Protein AF-A0A940M2Y3-F1 (afdb_monomer_lite)

Sequence (87 aa):
MQDKTDIDAELGRLESLLPGLVAELPTEDVLKAFAAEAESLNAHAPAEHEAYIARRINCMLAAAGLVPGETEGEPCPTGIPPRAADR

Structure (mmCIF, N/CA/C/O backbone):
data_AF-A0A940M2Y3-F1
#
_entry.id   AF-A0A940M2Y3-F1
#
loop_
_atom_site.group_PDB
_atom_site.id
_atom_site.type_symbol
_atom_site.label_atom_id
_atom_site.label_alt_id
_atom_site.label_comp_id
_atom_site.label_asym_id
_atom_site.label_entity_id
_atom_site.label_seq_id
_atom_site.pdbx_PDB_ins_code
_atom_site.Cartn_x
_atom_site.Cartn_y
_atom_site.Cartn_z
_atom_site.occupancy
_atom_site.B_iso_or_equiv
_atom_site.auth_seq_id
_atom_site.auth_comp_id
_atom_site.a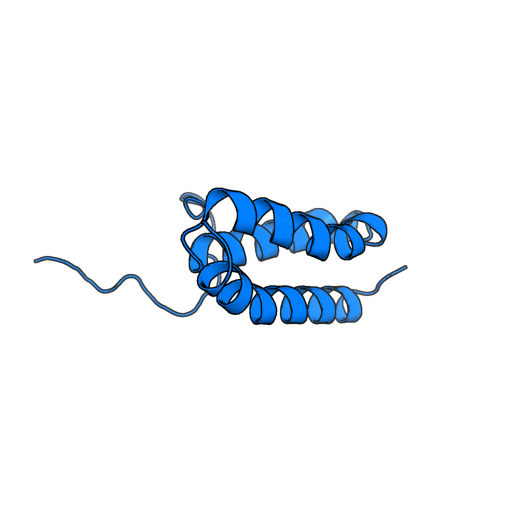uth_asym_id
_atom_site.auth_atom_id
_atom_site.pdbx_PDB_model_num
ATOM 1 N N . MET A 1 1 ? 16.758 -6.197 -10.562 1.00 57.97 1 MET A N 1
ATOM 2 C CA . MET A 1 1 ? 15.851 -5.201 -11.157 1.00 57.97 1 MET A CA 1
ATOM 3 C C . MET A 1 1 ? 14.513 -5.896 -11.230 1.00 57.97 1 MET A C 1
ATOM 5 O O . MET A 1 1 ? 14.488 -6.987 -11.783 1.00 57.97 1 MET A O 1
ATOM 9 N N . GLN A 1 2 ? 13.500 -5.388 -10.533 1.00 67.06 2 GLN A N 1
ATOM 10 C CA . GLN A 1 2 ? 12.157 -5.954 -10.635 1.00 67.06 2 GLN A CA 1
ATOM 11 C C . GLN A 1 2 ? 11.567 -5.536 -11.975 1.00 67.06 2 GLN A C 1
ATOM 13 O O . GLN A 1 2 ? 11.635 -4.356 -12.327 1.00 67.06 2 GLN A O 1
ATOM 18 N N . ASP A 1 3 ? 11.019 -6.494 -12.711 1.00 80.12 3 ASP A N 1
ATOM 19 C CA . ASP A 1 3 ? 10.289 -6.196 -13.934 1.00 80.12 3 ASP A CA 1
ATOM 20 C C . ASP A 1 3 ? 8.844 -5.813 -13.583 1.00 80.12 3 ASP A C 1
ATOM 22 O O . ASP A 1 3 ? 8.348 -6.083 -12.485 1.00 80.12 3 ASP A O 1
ATOM 26 N N . LYS A 1 4 ? 8.129 -5.202 -14.531 1.00 81.00 4 LYS A N 1
ATOM 27 C CA . LYS A 1 4 ? 6.734 -4.776 -14.337 1.00 81.00 4 LYS A CA 1
ATOM 28 C C . LYS A 1 4 ? 5.827 -5.879 -13.763 1.00 81.00 4 LYS A C 1
ATOM 30 O O . LYS A 1 4 ? 4.971 -5.591 -12.937 1.00 81.00 4 LYS A O 1
ATOM 35 N N . THR A 1 5 ? 6.037 -7.133 -14.161 1.00 85.00 5 THR A N 1
ATOM 36 C CA . THR A 1 5 ? 5.273 -8.287 -13.660 1.00 85.00 5 THR A CA 1
ATOM 37 C C . THR A 1 5 ? 5.487 -8.537 -12.166 1.00 85.00 5 THR A C 1
ATOM 39 O O . THR A 1 5 ? 4.527 -8.850 -11.467 1.00 85.00 5 THR A O 1
ATOM 42 N N . ASP A 1 6 ? 6.718 -8.392 -11.666 1.00 86.31 6 ASP A N 1
ATOM 43 C CA . ASP A 1 6 ? 7.014 -8.544 -10.236 1.00 86.31 6 ASP A CA 1
ATOM 44 C C . ASP A 1 6 ? 6.371 -7.410 -9.433 1.00 86.31 6 ASP A C 1
ATOM 46 O O . ASP A 1 6 ? 5.782 -7.640 -8.380 1.00 86.31 6 ASP A O 1
ATOM 50 N N . ILE A 1 7 ? 6.418 -6.191 -9.976 1.00 87.31 7 ILE A N 1
ATOM 51 C CA . ILE A 1 7 ? 5.773 -5.011 -9.390 1.00 87.31 7 ILE A CA 1
ATOM 52 C C . ILE A 1 7 ? 4.257 -5.207 -9.317 1.00 87.31 7 ILE A C 1
ATOM 54 O O . ILE A 1 7 ? 3.663 -4.976 -8.268 1.00 87.31 7 ILE A O 1
ATOM 58 N N . ASP A 1 8 ? 3.627 -5.668 -10.398 1.00 87.50 8 ASP A N 1
ATOM 59 C CA . ASP A 1 8 ? 2.189 -5.949 -10.427 1.00 87.50 8 ASP A CA 1
ATOM 60 C C . ASP A 1 8 ? 1.802 -7.068 -9.445 1.00 87.50 8 ASP A C 1
ATOM 62 O O . ASP A 1 8 ? 0.756 -6.988 -8.797 1.00 87.50 8 ASP A O 1
ATOM 66 N N . ALA A 1 9 ? 2.650 -8.090 -9.283 1.00 89.12 9 ALA A N 1
ATOM 67 C CA . ALA A 1 9 ? 2.426 -9.161 -8.314 1.00 89.12 9 ALA A CA 1
ATOM 68 C C . ALA A 1 9 ? 2.479 -8.649 -6.864 1.00 89.12 9 ALA A C 1
ATOM 70 O O . ALA A 1 9 ? 1.596 -8.980 -6.068 1.00 89.12 9 ALA A O 1
ATOM 71 N N . GLU A 1 10 ? 3.467 -7.820 -6.527 1.00 89.00 10 GLU A N 1
ATOM 72 C CA . GLU A 1 10 ? 3.577 -7.198 -5.202 1.00 89.00 10 GLU A CA 1
ATOM 73 C C . GLU A 1 10 ? 2.437 -6.204 -4.939 1.00 89.00 10 GLU A C 1
ATOM 75 O O . GLU A 1 10 ? 1.814 -6.240 -3.876 1.00 89.00 10 GLU A O 1
ATOM 80 N N . LEU A 1 11 ? 2.066 -5.386 -5.929 1.00 89.00 11 LEU A N 1
ATOM 81 C CA . LEU A 1 11 ? 0.899 -4.501 -5.837 1.00 89.00 11 LEU A CA 1
ATOM 82 C C . LEU A 1 11 ? -0.397 -5.292 -5.595 1.00 89.00 11 LEU A C 1
ATOM 84 O O . LEU A 1 11 ? -1.216 -4.880 -4.776 1.00 89.00 11 LEU A O 1
ATOM 88 N N . GLY A 1 12 ? -0.571 -6.447 -6.245 1.00 89.81 12 GLY A N 1
ATOM 89 C CA . GLY A 1 12 ? -1.722 -7.326 -6.017 1.00 89.81 12 GLY A CA 1
ATOM 90 C C . GLY A 1 12 ? -1.739 -7.969 -4.623 1.00 89.81 12 GLY A C 1
ATOM 91 O O . GLY A 1 12 ? -2.812 -8.132 -4.028 1.00 89.81 12 GLY A O 1
ATOM 92 N N . ARG A 1 13 ? -0.566 -8.302 -4.060 1.00 90.38 13 ARG A N 1
ATOM 93 C CA . ARG A 1 13 ? -0.458 -8.753 -2.660 1.00 90.38 13 ARG A CA 1
ATOM 94 C C . ARG A 1 13 ? -0.881 -7.650 -1.695 1.00 90.38 1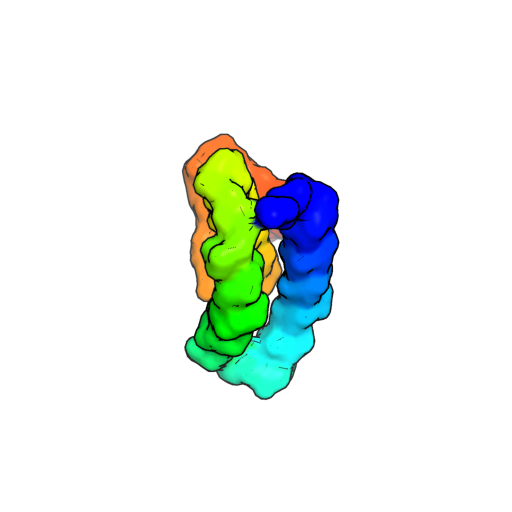3 ARG A C 1
ATOM 96 O O . ARG A 1 13 ? -1.694 -7.916 -0.812 1.00 90.38 13 ARG A O 1
ATOM 103 N N . LEU A 1 14 ? -0.383 -6.429 -1.895 1.00 89.88 14 LEU A N 1
ATOM 104 C CA . LEU A 1 14 ? -0.737 -5.260 -1.086 1.00 89.88 14 LEU A CA 1
ATOM 105 C C . LEU A 1 14 ? -2.241 -4.956 -1.151 1.00 89.88 14 LEU A C 1
ATOM 107 O O . LEU A 1 14 ? -2.867 -4.744 -0.113 1.00 89.88 14 LEU A O 1
ATOM 111 N N . GLU A 1 15 ? -2.839 -5.011 -2.345 1.00 88.88 15 GLU A N 1
ATOM 112 C CA . GLU A 1 15 ? -4.283 -4.807 -2.540 1.00 88.88 15 GLU A CA 1
ATOM 113 C C . GLU A 1 15 ? -5.117 -5.845 -1.777 1.00 88.88 15 GLU A C 1
ATOM 115 O O . GLU A 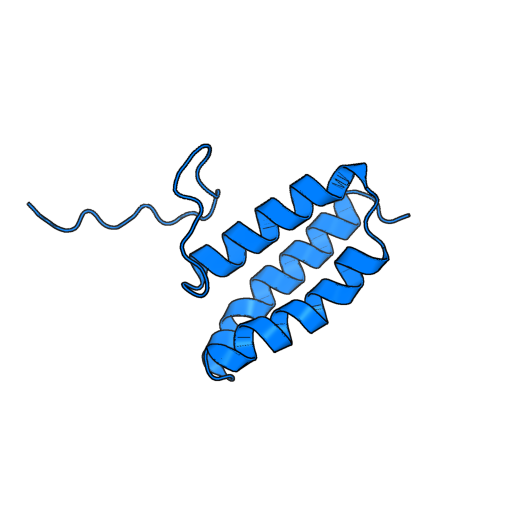1 15 ? -6.130 -5.507 -1.168 1.00 88.88 15 GLU A O 1
ATOM 120 N N . SER A 1 16 ? -4.666 -7.102 -1.753 1.00 90.06 16 SER A N 1
ATOM 121 C CA . SER A 1 16 ? -5.346 -8.188 -1.033 1.00 90.06 16 SER A CA 1
ATOM 122 C C . SER A 1 16 ? -5.180 -8.101 0.489 1.00 90.06 16 SER A C 1
ATOM 124 O O . SER A 1 16 ? -6.030 -8.591 1.232 1.00 90.06 16 SER A O 1
ATOM 126 N N . LEU A 1 17 ? -4.086 -7.498 0.958 1.00 89.81 17 LEU A N 1
ATOM 127 C CA . LEU A 1 17 ? -3.743 -7.377 2.375 1.00 89.81 17 LEU A CA 1
ATOM 128 C C . LEU A 1 17 ? -4.440 -6.178 3.040 1.00 89.81 17 LEU A C 1
ATOM 130 O O . LEU A 1 17 ? -4.800 -6.237 4.217 1.00 89.81 17 LEU A O 1
ATOM 134 N N . LEU A 1 18 ? -4.700 -5.116 2.274 1.00 88.06 18 LEU A N 1
ATOM 135 C CA . LEU A 1 18 ? -5.283 -3.870 2.769 1.00 88.06 18 LEU A CA 1
ATOM 136 C C . LEU A 1 18 ? -6.633 -4.041 3.506 1.00 88.06 18 LEU A C 1
ATOM 138 O O . LEU A 1 18 ? -6.766 -3.476 4.593 1.00 88.06 18 LEU A O 1
ATOM 142 N N . PRO A 1 19 ? -7.615 -4.835 3.027 1.00 87.69 19 PRO A N 1
ATOM 143 C CA . PRO A 1 19 ? -8.864 -5.060 3.760 1.00 87.69 19 PRO A CA 1
ATOM 144 C C . PRO A 1 19 ? -8.655 -5.742 5.118 1.00 87.69 19 PRO A C 1
ATOM 146 O O . PRO A 1 19 ? -9.376 -5.441 6.067 1.00 87.69 19 PRO A O 1
ATOM 149 N N . GLY A 1 20 ? -7.669 -6.642 5.214 1.00 89.94 20 GLY A N 1
ATOM 150 C CA . GLY A 1 20 ? -7.297 -7.300 6.467 1.00 89.94 20 GLY A CA 1
ATOM 151 C C . GLY A 1 20 ? -6.717 -6.305 7.467 1.00 89.94 20 GLY A C 1
ATOM 152 O O . GLY A 1 20 ? -7.186 -6.234 8.599 1.00 89.94 20 GLY A O 1
ATOM 153 N N . LEU A 1 21 ? -5.789 -5.450 7.020 1.00 89.75 21 LEU A N 1
ATOM 154 C CA . LEU A 1 21 ? -5.230 -4.394 7.869 1.00 89.75 21 LEU A CA 1
ATOM 155 C C . LEU A 1 21 ? -6.305 -3.431 8.376 1.00 89.75 21 LEU A C 1
ATOM 157 O O . LEU A 1 21 ? -6.313 -3.106 9.556 1.00 89.75 21 LEU A O 1
ATOM 161 N N . VAL A 1 22 ? -7.227 -3.000 7.509 1.00 88.81 22 VAL A N 1
ATOM 162 C CA . VAL A 1 22 ? -8.337 -2.106 7.888 1.00 88.81 22 VAL A CA 1
ATOM 163 C C . VAL A 1 22 ? -9.264 -2.751 8.924 1.00 88.81 22 VAL A C 1
ATOM 165 O O . VAL A 1 22 ? -9.837 -2.047 9.754 1.00 88.81 22 VAL A O 1
ATOM 168 N N . ALA A 1 23 ? -9.431 -4.074 8.883 1.00 89.75 23 ALA A N 1
ATOM 169 C CA . ALA A 1 23 ? -10.259 -4.801 9.840 1.00 89.75 23 ALA A CA 1
ATOM 170 C C . ALA A 1 23 ? -9.556 -5.034 11.190 1.00 89.75 23 ALA A C 1
ATOM 172 O O . ALA A 1 23 ? -10.226 -5.078 12.223 1.00 89.75 23 ALA A O 1
ATOM 173 N N . GLU A 1 24 ? -8.233 -5.207 11.185 1.00 91.62 24 GLU A N 1
ATOM 174 C CA . GLU A 1 24 ? -7.447 -5.567 12.372 1.00 91.62 24 GLU A CA 1
ATOM 175 C C . GLU A 1 24 ? -6.849 -4.362 13.110 1.00 91.62 24 GLU A C 1
ATOM 177 O O . GLU A 1 24 ? -6.650 -4.429 14.325 1.00 91.62 24 GLU A O 1
ATOM 182 N N . LEU A 1 25 ? -6.565 -3.264 12.404 1.00 91.06 25 LEU A N 1
ATOM 183 C CA . LEU A 1 25 ? -5.853 -2.103 12.935 1.00 91.06 25 LEU A CA 1
ATOM 184 C C . LEU A 1 25 ? -6.727 -0.841 12.943 1.00 91.06 25 LEU A C 1
ATOM 186 O O . LEU A 1 25 ? -7.567 -0.651 12.060 1.00 91.06 25 LEU A O 1
ATOM 190 N N . PRO A 1 26 ? -6.511 0.076 13.903 1.00 87.00 26 PRO A N 1
ATOM 191 C CA . PRO A 1 26 ? -7.120 1.397 13.844 1.00 87.00 26 PRO A CA 1
ATOM 192 C C . PRO A 1 26 ? -6.589 2.173 12.633 1.00 87.00 26 PRO A C 1
ATOM 194 O O . PRO A 1 26 ? -5.431 2.029 12.246 1.00 87.00 26 PRO A O 1
ATOM 197 N N . THR A 1 27 ? -7.422 3.040 12.052 1.00 79.25 27 THR A N 1
ATOM 198 C CA . THR A 1 27 ? -7.135 3.792 10.813 1.00 79.25 27 THR A CA 1
ATOM 199 C C . THR A 1 27 ? -5.766 4.485 10.803 1.00 79.25 27 THR A C 1
ATOM 201 O O . THR A 1 27 ? -5.105 4.520 9.767 1.00 79.25 27 THR A O 1
ATOM 204 N N . GLU A 1 28 ? -5.324 5.010 11.949 1.00 81.62 28 GLU A N 1
ATOM 205 C CA . GLU A 1 28 ? -4.021 5.669 12.109 1.00 81.62 28 GLU A CA 1
ATOM 206 C C . GLU A 1 28 ? -2.822 4.714 11.963 1.00 81.62 28 GLU A C 1
ATOM 208 O O . GLU A 1 28 ? -1.776 5.113 11.449 1.00 81.62 28 GLU A O 1
ATOM 213 N N . ASP A 1 29 ? -2.992 3.442 12.331 1.00 88.31 29 ASP A N 1
ATOM 214 C CA . ASP A 1 29 ? -1.964 2.403 12.235 1.00 88.31 29 ASP A CA 1
ATOM 215 C C . ASP A 1 29 ? -2.025 1.635 10.910 1.00 88.31 29 ASP A C 1
ATOM 217 O O . ASP A 1 29 ? -0.999 1.122 10.460 1.00 88.31 29 ASP A O 1
ATOM 221 N N . VAL A 1 30 ? -3.185 1.595 10.239 1.00 89.06 30 VAL A N 1
ATOM 222 C CA . VAL A 1 30 ? -3.340 0.932 8.929 1.00 89.06 30 VAL A CA 1
ATOM 223 C C . VAL A 1 30 ? -2.363 1.505 7.906 1.00 89.06 30 VAL A C 1
ATOM 225 O O . VAL A 1 30 ? -1.686 0.749 7.213 1.00 89.06 30 VAL A O 1
ATOM 228 N N . LEU A 1 31 ? -2.246 2.836 7.827 1.00 86.44 31 LEU A N 1
ATOM 229 C CA . LEU A 1 31 ? -1.322 3.494 6.898 1.00 86.44 31 LEU A CA 1
ATOM 230 C C . LEU A 1 31 ? 0.135 3.139 7.196 1.00 86.44 31 LEU A C 1
ATOM 232 O O . LEU A 1 31 ? 0.919 2.924 6.275 1.00 86.44 31 LEU A O 1
ATOM 236 N N . LYS A 1 32 ? 0.494 3.052 8.478 1.00 89.69 32 LYS A N 1
ATOM 237 C CA . LYS A 1 32 ? 1.848 2.704 8.909 1.00 89.69 32 LYS A CA 1
ATOM 238 C C . LYS A 1 32 ? 2.180 1.246 8.594 1.00 89.69 32 LYS A C 1
ATOM 240 O O . LYS A 1 32 ? 3.264 0.977 8.084 1.00 89.69 32 LYS A O 1
ATOM 245 N N . ALA A 1 33 ? 1.256 0.327 8.870 1.00 89.81 33 ALA A N 1
ATOM 246 C CA . ALA A 1 33 ? 1.411 -1.086 8.543 1.00 89.81 33 ALA A CA 1
ATOM 247 C C . ALA A 1 33 ? 1.500 -1.293 7.025 1.00 89.81 33 ALA A C 1
ATOM 249 O O . ALA A 1 33 ? 2.418 -1.948 6.545 1.00 89.81 33 ALA A O 1
ATOM 250 N N . PHE A 1 34 ? 0.619 -0.650 6.258 1.00 89.12 34 PHE A N 1
ATOM 251 C CA . PHE A 1 34 ? 0.647 -0.721 4.800 1.00 89.12 34 PHE A CA 1
ATOM 252 C C . PHE A 1 34 ? 1.940 -0.139 4.206 1.00 89.12 34 PHE A C 1
ATOM 254 O O . PHE A 1 34 ? 2.505 -0.713 3.279 1.00 89.12 34 PHE A O 1
ATOM 261 N N . ALA A 1 35 ? 2.441 0.976 4.749 1.00 87.81 35 ALA A N 1
ATOM 262 C CA . ALA A 1 35 ? 3.704 1.568 4.312 1.00 87.81 35 ALA A CA 1
ATOM 263 C C . ALA A 1 35 ? 4.908 0.649 4.569 1.00 87.81 35 ALA A C 1
ATOM 265 O O . ALA A 1 35 ? 5.814 0.612 3.740 1.00 87.81 35 ALA A O 1
ATOM 266 N N . ALA A 1 36 ? 4.907 -0.102 5.675 1.00 89.06 36 ALA A N 1
ATOM 267 C CA . ALA A 1 36 ? 5.952 -1.082 5.969 1.00 89.06 36 ALA A CA 1
ATOM 268 C C . ALA A 1 36 ? 5.947 -2.239 4.955 1.00 89.06 36 ALA A C 1
ATOM 270 O O . ALA A 1 36 ? 6.998 -2.626 4.453 1.00 89.06 36 ALA A O 1
ATOM 271 N N . GLU A 1 37 ? 4.767 -2.742 4.583 1.00 87.75 37 GLU A N 1
ATOM 272 C CA . GLU A 1 37 ? 4.647 -3.776 3.545 1.00 87.75 37 GLU A CA 1
ATOM 273 C C . GLU A 1 37 ? 5.082 -3.244 2.163 1.00 87.75 37 GLU A C 1
ATOM 275 O O . GLU A 1 37 ? 5.787 -3.921 1.413 1.00 87.75 37 GLU A O 1
ATOM 280 N N . ALA A 1 38 ? 4.735 -1.993 1.840 1.00 86.31 38 ALA A N 1
ATOM 281 C CA . ALA A 1 38 ? 5.115 -1.343 0.584 1.00 86.31 38 ALA A CA 1
ATOM 282 C C . ALA A 1 38 ? 6.599 -0.918 0.515 1.00 86.31 38 ALA A C 1
ATOM 284 O O . ALA A 1 38 ? 7.091 -0.591 -0.568 1.00 86.31 38 ALA A O 1
ATOM 285 N N . GLU A 1 39 ? 7.337 -0.932 1.630 1.00 84.62 39 GLU A N 1
ATOM 286 C CA . GLU A 1 39 ? 8.760 -0.567 1.674 1.00 84.62 39 GLU A CA 1
ATOM 287 C C . GLU A 1 39 ? 9.601 -1.477 0.769 1.00 84.62 39 GLU A C 1
ATOM 289 O O . GLU A 1 39 ? 10.460 -0.997 0.028 1.00 84.62 39 GLU A O 1
ATOM 294 N N . SER A 1 40 ? 9.283 -2.775 0.748 1.00 78.56 40 SER A N 1
ATOM 295 C CA . SER A 1 40 ? 9.946 -3.758 -0.119 1.00 78.56 40 SER A CA 1
ATOM 296 C C . SER A 1 40 ? 9.788 -3.425 -1.604 1.00 78.56 40 SER A C 1
ATOM 298 O O . SER A 1 40 ? 10.712 -3.638 -2.390 1.00 78.56 40 SER A O 1
ATOM 300 N N . LEU A 1 41 ? 8.638 -2.862 -1.985 1.00 81.38 41 LEU A N 1
ATOM 301 C CA . LEU A 1 41 ? 8.368 -2.432 -3.352 1.00 81.38 41 LEU A CA 1
ATOM 302 C C . LEU A 1 41 ? 9.163 -1.162 -3.693 1.00 81.38 41 LEU A C 1
ATOM 304 O O . LEU A 1 41 ? 9.809 -1.104 -4.735 1.00 81.38 41 LEU A O 1
ATOM 308 N N . ASN A 1 42 ? 9.197 -0.176 -2.794 1.00 77.06 42 ASN A N 1
ATOM 309 C CA . ASN A 1 42 ? 9.948 1.069 -3.005 1.00 77.06 42 ASN A CA 1
ATOM 310 C C . ASN A 1 42 ? 11.474 0.873 -3.006 1.00 77.06 42 ASN A C 1
ATOM 312 O O . ASN A 1 42 ? 12.180 1.601 -3.699 1.00 77.06 42 ASN A O 1
ATOM 316 N N . ALA A 1 43 ? 11.999 -0.099 -2.256 1.00 79.75 43 ALA A N 1
ATOM 317 C CA . ALA A 1 43 ? 13.438 -0.364 -2.181 1.00 79.75 43 ALA A CA 1
ATOM 318 C C . ALA A 1 43 ? 14.020 -0.970 -3.473 1.00 79.75 43 ALA A C 1
ATOM 320 O O . ALA A 1 43 ? 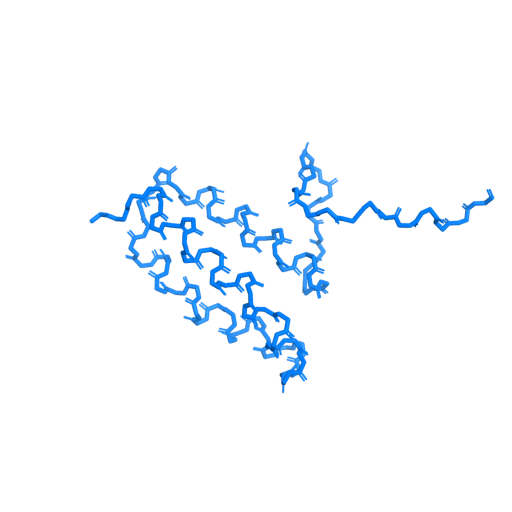15.226 -0.873 -3.722 1.00 79.75 43 ALA A O 1
ATOM 321 N N . HIS A 1 44 ? 13.180 -1.622 -4.283 1.00 75.94 44 HIS A N 1
ATOM 322 C CA . HIS A 1 44 ? 13.610 -2.406 -5.443 1.00 75.94 44 HIS A CA 1
ATOM 323 C C . HIS A 1 44 ? 12.978 -1.976 -6.771 1.00 75.94 44 HIS A C 1
ATOM 325 O O . HIS A 1 44 ? 13.433 -2.434 -7.829 1.00 75.94 44 HIS A O 1
ATOM 331 N N . ALA A 1 45 ? 11.987 -1.083 -6.731 1.00 75.88 45 ALA A N 1
ATOM 332 C CA . ALA A 1 45 ? 11.354 -0.543 -7.918 1.00 75.88 45 ALA A CA 1
ATOM 333 C C . ALA A 1 45 ? 12.329 0.309 -8.750 1.00 75.88 45 ALA A C 1
ATOM 335 O O . ALA A 1 45 ? 13.029 1.170 -8.215 1.00 75.88 45 ALA A O 1
ATOM 336 N N . PRO A 1 46 ? 12.377 0.111 -10.077 1.00 81.38 46 PRO A N 1
ATOM 337 C CA . PRO A 1 46 ? 13.085 1.017 -10.962 1.00 81.38 46 PRO A CA 1
ATOM 338 C C . PRO A 1 46 ? 12.338 2.357 -11.064 1.00 81.38 46 PRO A C 1
ATOM 340 O O . PRO A 1 46 ? 11.106 2.401 -11.084 1.00 81.38 46 PRO A O 1
ATOM 343 N N . ALA A 1 47 ? 13.092 3.450 -11.207 1.00 82.50 47 ALA A N 1
ATOM 344 C CA . ALA A 1 47 ? 12.555 4.814 -11.265 1.00 82.50 47 ALA A CA 1
ATOM 345 C C . ALA A 1 47 ? 11.500 5.017 -12.373 1.00 82.50 47 ALA A C 1
ATOM 347 O O . ALA A 1 47 ? 10.577 5.813 -12.231 1.00 82.50 47 ALA A O 1
ATOM 348 N N . GLU A 1 48 ? 11.589 4.257 -13.470 1.00 84.06 48 GLU A N 1
ATOM 349 C CA . GLU A 1 48 ? 10.600 4.272 -14.559 1.00 84.06 48 GLU A CA 1
ATOM 350 C C . GLU A 1 48 ? 9.198 3.798 -14.132 1.00 84.06 48 GLU A C 1
ATOM 352 O O . GLU A 1 48 ? 8.204 4.107 -14.792 1.00 84.06 48 GLU A O 1
ATOM 357 N N . HIS A 1 49 ? 9.105 3.057 -13.025 1.00 83.81 49 HIS A N 1
ATOM 358 C CA . HIS A 1 49 ? 7.863 2.509 -12.489 1.00 83.81 49 HIS A CA 1
ATOM 359 C C . HIS A 1 49 ? 7.399 3.194 -11.197 1.00 83.81 49 HIS A C 1
ATOM 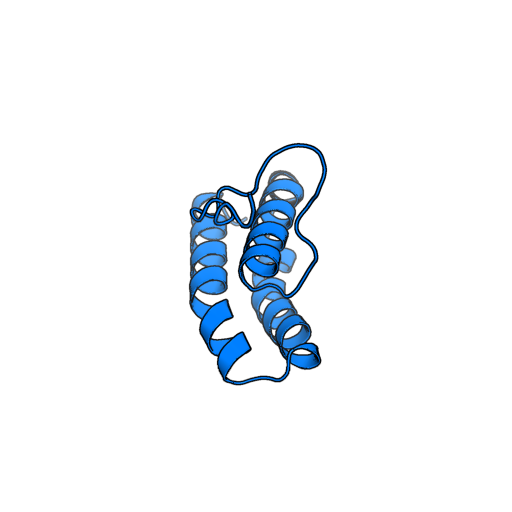361 O O . HIS A 1 49 ? 6.280 2.931 -10.762 1.00 83.81 49 HIS A O 1
ATOM 367 N N . GLU A 1 50 ? 8.169 4.126 -10.627 1.00 83.38 50 GLU A N 1
ATOM 368 C CA . GLU A 1 50 ? 7.789 4.861 -9.408 1.00 83.38 50 GLU A CA 1
ATOM 369 C C . GLU A 1 50 ? 6.432 5.564 -9.545 1.00 83.38 50 GLU A C 1
ATOM 371 O O . GLU A 1 50 ? 5.557 5.399 -8.698 1.00 83.38 50 GLU A O 1
ATOM 376 N N . ALA A 1 51 ? 6.210 6.293 -10.645 1.00 83.94 51 ALA A N 1
ATOM 377 C CA . ALA A 1 51 ? 4.945 6.993 -10.883 1.00 83.94 51 ALA A CA 1
ATOM 378 C C . ALA A 1 51 ? 3.754 6.024 -11.012 1.00 83.94 51 ALA A C 1
ATOM 380 O O . ALA A 1 51 ? 2.646 6.321 -10.564 1.00 83.94 51 ALA A O 1
ATOM 381 N N . TYR A 1 52 ? 3.985 4.848 -11.603 1.00 84.31 52 TYR A N 1
ATOM 382 C CA . TYR A 1 52 ? 2.975 3.800 -11.731 1.00 84.31 52 TYR A CA 1
ATOM 383 C C . TYR A 1 52 ? 2.620 3.193 -10.366 1.00 84.31 52 TYR A C 1
ATOM 385 O O . TYR A 1 52 ? 1.440 3.094 -10.024 1.00 84.31 52 TYR A O 1
ATOM 393 N N . ILE A 1 53 ? 3.636 2.854 -9.570 1.00 86.25 53 ILE A N 1
ATOM 394 C CA . ILE A 1 53 ? 3.490 2.303 -8.219 1.00 86.25 53 ILE A CA 1
ATOM 395 C C . ILE A 1 53 ? 2.767 3.296 -7.309 1.00 86.25 53 ILE A C 1
ATOM 397 O O . ILE A 1 53 ? 1.770 2.935 -6.682 1.00 86.25 53 ILE A O 1
ATOM 401 N N . ALA A 1 54 ? 3.212 4.556 -7.286 1.00 84.69 54 ALA A N 1
ATOM 402 C CA . ALA A 1 54 ? 2.623 5.606 -6.460 1.00 84.69 54 ALA A CA 1
ATOM 403 C C . ALA A 1 54 ? 1.138 5.816 -6.783 1.00 84.69 54 ALA A C 1
ATOM 405 O O . ALA A 1 54 ? 0.305 5.846 -5.873 1.00 84.69 54 ALA A O 1
ATOM 406 N N . ARG A 1 55 ? 0.786 5.867 -8.076 1.00 84.44 55 ARG A N 1
ATOM 407 C CA . ARG A 1 55 ? -0.611 5.958 -8.520 1.00 84.44 55 ARG A CA 1
ATOM 408 C C . ARG A 1 55 ? -1.423 4.754 -8.049 1.00 84.44 55 ARG A C 1
ATOM 410 O O . ARG A 1 55 ? -2.536 4.913 -7.553 1.00 84.44 55 ARG A O 1
ATOM 417 N N . ARG A 1 56 ? -0.894 3.535 -8.189 1.00 87.31 56 ARG A N 1
ATOM 418 C CA . ARG A 1 56 ? -1.632 2.324 -7.810 1.00 87.31 56 ARG A CA 1
ATOM 419 C C . ARG A 1 56 ? -1.844 2.227 -6.299 1.00 87.31 56 ARG A C 1
ATOM 421 O O . ARG A 1 56 ? -2.956 1.917 -5.878 1.00 87.31 56 ARG A O 1
ATOM 428 N N . ILE A 1 57 ? -0.832 2.570 -5.506 1.00 86.94 57 ILE A N 1
ATOM 429 C CA . ILE A 1 57 ? -0.926 2.669 -4.044 1.00 86.94 57 ILE A CA 1
ATOM 430 C C . ILE A 1 57 ? -1.972 3.705 -3.627 1.00 86.94 57 ILE A C 1
ATOM 432 O O . ILE A 1 57 ? -2.842 3.386 -2.818 1.00 86.94 57 ILE A O 1
ATOM 436 N N . ASN A 1 58 ? -1.946 4.911 -4.206 1.00 85.62 58 ASN A N 1
ATOM 437 C CA . ASN A 1 58 ? -2.938 5.942 -3.894 1.00 85.62 58 ASN A CA 1
ATOM 438 C C . ASN A 1 58 ? -4.367 5.432 -4.147 1.00 85.62 58 ASN A C 1
ATOM 440 O O . ASN A 1 58 ? -5.232 5.542 -3.281 1.00 85.62 58 ASN A O 1
ATOM 444 N N . CYS A 1 59 ? -4.579 4.759 -5.281 1.00 85.25 59 CYS A N 1
ATOM 445 C CA . CYS A 1 59 ? -5.867 4.164 -5.614 1.00 85.25 59 CYS A CA 1
ATOM 446 C C . CYS A 1 59 ? -6.339 3.095 -4.625 1.00 85.25 59 CYS A C 1
ATOM 448 O O . CYS A 1 59 ? -7.524 3.066 -4.290 1.00 85.25 59 CYS A O 1
ATOM 450 N N . MET A 1 60 ? -5.442 2.223 -4.158 1.00 87.25 60 MET A N 1
ATOM 451 C CA . MET A 1 60 ? -5.775 1.218 -3.145 1.00 87.25 60 MET A CA 1
ATOM 452 C C . MET A 1 60 ? -6.202 1.882 -1.830 1.00 87.25 60 MET A C 1
ATOM 454 O O . MET A 1 60 ? -7.256 1.562 -1.281 1.00 87.25 60 MET A O 1
ATOM 458 N N . LEU A 1 61 ? -5.425 2.861 -1.358 1.00 86.25 61 LEU A N 1
ATOM 459 C CA . LEU A 1 61 ? -5.714 3.591 -0.122 1.00 86.25 61 LEU A CA 1
ATOM 460 C C . LEU A 1 61 ? -7.026 4.382 -0.214 1.00 86.25 61 LEU A C 1
ATOM 462 O O . LEU A 1 61 ? -7.802 4.406 0.743 1.00 86.25 61 LEU A O 1
ATOM 466 N N . ALA A 1 62 ? -7.298 4.993 -1.368 1.00 84.88 62 ALA A N 1
ATOM 467 C CA . ALA A 1 62 ? -8.541 5.706 -1.628 1.00 84.88 62 ALA A CA 1
ATOM 468 C C . ALA A 1 62 ? -9.749 4.759 -1.630 1.00 84.88 62 ALA A C 1
ATOM 470 O O . ALA A 1 62 ? -10.778 5.072 -1.034 1.00 84.88 62 ALA A O 1
ATOM 471 N N . ALA A 1 63 ? -9.620 3.576 -2.242 1.00 82.94 63 ALA A N 1
ATOM 472 C CA . ALA A 1 63 ? -10.669 2.555 -2.231 1.00 82.94 63 ALA A CA 1
ATOM 473 C C . ALA A 1 63 ? -10.957 2.017 -0.819 1.00 82.94 63 ALA A C 1
ATOM 475 O O . ALA A 1 63 ? -12.103 1.695 -0.511 1.00 82.94 63 ALA A O 1
ATOM 476 N N . ALA A 1 64 ? -9.944 1.977 0.049 1.00 83.12 64 ALA A N 1
ATOM 477 C CA . ALA A 1 64 ? -10.099 1.655 1.466 1.00 83.12 64 ALA A CA 1
ATOM 478 C C . ALA A 1 64 ? -10.594 2.835 2.327 1.00 83.12 64 ALA A C 1
ATOM 480 O O . ALA A 1 64 ? -10.797 2.668 3.528 1.00 83.12 64 ALA A O 1
ATOM 481 N N . GLY A 1 65 ? -10.784 4.027 1.747 1.00 83.62 65 GLY A N 1
ATOM 482 C CA . GLY A 1 65 ? -11.217 5.227 2.469 1.00 83.62 65 GLY A CA 1
ATOM 483 C C . GLY A 1 65 ? -10.161 5.813 3.413 1.00 83.62 65 GLY A C 1
ATOM 484 O O . GLY A 1 65 ? -10.503 6.601 4.291 1.00 83.62 65 GLY A O 1
ATOM 485 N N . LEU A 1 66 ? -8.891 5.430 3.250 1.00 81.38 66 LEU A N 1
ATOM 486 C CA . LEU A 1 66 ? -7.778 5.867 4.102 1.00 81.38 66 LEU A CA 1
ATOM 487 C C . LEU A 1 66 ? -7.205 7.221 3.678 1.00 81.38 66 LEU A C 1
ATOM 489 O O . LEU A 1 66 ? -6.643 7.942 4.499 1.00 81.38 66 LEU A O 1
ATOM 493 N N . VAL A 1 67 ? -7.344 7.570 2.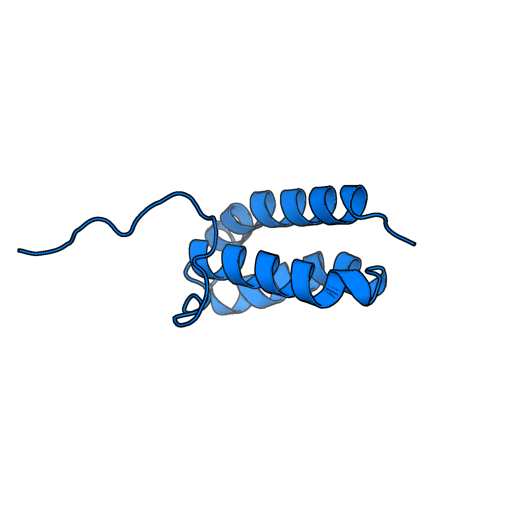398 1.00 80.31 67 VAL A N 1
ATOM 494 C CA . VAL A 1 67 ? -6.965 8.876 1.848 1.00 80.31 67 VAL A CA 1
ATOM 495 C C . VAL A 1 67 ? -8.115 9.432 1.009 1.00 80.31 67 VAL A C 1
ATOM 497 O O . VAL A 1 67 ? -8.873 8.652 0.424 1.00 80.31 67 VAL A O 1
ATOM 500 N N . PRO A 1 68 ? -8.269 10.764 0.915 1.00 65.38 68 PRO A N 1
ATOM 501 C CA . PRO A 1 68 ? -9.127 11.345 -0.106 1.00 65.38 68 PRO A CA 1
ATOM 502 C C . PRO A 1 68 ? -8.571 10.931 -1.474 1.00 65.38 68 PRO A C 1
ATOM 504 O O . PRO A 1 68 ? -7.416 11.217 -1.780 1.00 65.38 68 PRO A O 1
ATOM 507 N N . GLY A 1 69 ? -9.357 10.198 -2.267 1.00 59.78 69 GLY A N 1
ATOM 508 C CA . GLY A 1 69 ? -8.944 9.813 -3.618 1.00 59.78 69 GLY A CA 1
ATOM 509 C C . GLY A 1 69 ? -8.623 11.037 -4.475 1.00 59.78 69 GLY A C 1
ATOM 510 O O . GLY A 1 69 ? -9.200 12.104 -4.258 1.00 59.78 69 GLY A O 1
ATOM 511 N N . GLU A 1 70 ? -7.699 10.894 -5.430 1.00 55.16 70 GLU A N 1
ATOM 512 C CA . GLU A 1 70 ? -7.323 11.991 -6.330 1.00 55.16 70 GLU A CA 1
ATOM 513 C C . GLU A 1 70 ? -8.561 12.576 -7.032 1.00 55.16 70 GLU A C 1
ATOM 515 O O . GLU A 1 70 ? -9.278 11.891 -7.762 1.00 55.16 70 GLU A O 1
ATOM 520 N N . THR A 1 71 ? -8.817 13.863 -6.785 1.00 48.09 71 THR A N 1
ATOM 521 C CA . THR A 1 71 ? -9.969 14.607 -7.312 1.00 48.09 71 THR A CA 1
ATOM 522 C C . THR A 1 71 ? -9.737 15.255 -8.675 1.00 48.09 71 THR A C 1
ATOM 524 O O . THR A 1 71 ? -10.679 15.823 -9.220 1.00 48.09 71 THR A O 1
ATOM 527 N N . GLU A 1 72 ? -8.549 15.172 -9.277 1.00 43.41 72 GLU A N 1
ATOM 528 C CA . GLU A 1 72 ? -8.297 15.781 -10.589 1.00 43.41 72 GLU A CA 1
ATOM 529 C C . GLU A 1 72 ? -7.391 14.905 -11.461 1.00 43.41 72 GLU A C 1
ATOM 531 O O . GLU A 1 72 ? -6.210 14.742 -11.181 1.00 43.41 72 GLU A O 1
ATOM 536 N N . GLY A 1 73 ? -7.944 14.376 -12.558 1.00 47.09 73 GLY A N 1
ATOM 537 C CA . GLY A 1 73 ? -7.149 13.905 -13.694 1.00 47.09 73 GLY A CA 1
ATOM 538 C C . GLY A 1 73 ? -7.634 12.602 -14.308 1.00 47.09 73 GLY A C 1
ATOM 539 O O . GLY A 1 73 ? -8.161 12.604 -15.417 1.00 47.09 73 GLY A O 1
ATOM 540 N N . GLU A 1 74 ? -7.489 11.483 -13.603 1.00 48.34 74 GLU A N 1
ATOM 541 C CA . GLU A 1 74 ? -7.915 10.178 -14.106 1.00 48.34 74 GLU A CA 1
ATOM 542 C C . GLU A 1 74 ? -8.431 9.306 -12.958 1.00 48.34 74 GLU A C 1
ATOM 544 O O . GLU A 1 74 ? -7.700 9.095 -11.988 1.00 48.34 74 GLU A O 1
ATOM 549 N N . PRO A 1 75 ? -9.658 8.761 -13.048 1.00 54.88 75 PRO A N 1
ATOM 550 C CA . PRO A 1 75 ? -10.191 7.918 -11.995 1.00 54.88 75 PRO A CA 1
ATOM 551 C C . PRO A 1 75 ? -9.275 6.715 -11.798 1.00 54.88 75 PRO A C 1
ATOM 553 O O . PRO A 1 75 ? -8.868 6.040 -12.749 1.00 54.88 75 PRO A O 1
ATOM 556 N N . CYS A 1 76 ? -8.974 6.429 -10.539 1.00 58.16 76 CYS A N 1
ATOM 557 C CA . CYS A 1 76 ? -8.470 5.131 -10.149 1.00 58.16 76 CYS A CA 1
ATOM 558 C C . CYS A 1 76 ? -9.377 4.050 -10.752 1.00 58.16 76 CYS A C 1
ATOM 560 O O . CYS A 1 76 ? -10.589 4.104 -10.536 1.00 58.16 76 CYS A O 1
ATOM 562 N N . PRO A 1 77 ? -8.846 3.068 -11.508 1.00 58.09 77 PRO A N 1
ATOM 563 C CA . PRO A 1 77 ? -9.623 1.905 -11.902 1.00 58.09 77 PRO A CA 1
ATOM 564 C C . PRO A 1 77 ? -9.803 1.041 -10.653 1.00 58.09 77 PRO A C 1
ATOM 566 O O . PRO A 1 77 ? -9.090 0.068 -10.423 1.00 58.09 77 PRO A O 1
ATOM 569 N N . THR A 1 78 ? -10.683 1.474 -9.767 1.00 49.38 78 THR A N 1
ATOM 570 C CA . THR A 1 78 ? -11.206 0.712 -8.644 1.00 49.38 78 THR A CA 1
ATOM 571 C C . THR A 1 78 ? -12.701 0.653 -8.896 1.00 49.38 78 THR A C 1
ATOM 573 O O . THR A 1 78 ? -13.427 1.642 -8.843 1.00 49.38 78 THR A O 1
ATOM 576 N N . GLY A 1 79 ? -13.130 -0.520 -9.358 1.00 47.19 79 GLY A N 1
ATOM 577 C CA . GLY A 1 79 ? -14.468 -0.764 -9.865 1.00 47.19 79 GLY A CA 1
ATOM 578 C C . GLY A 1 79 ? -15.515 -0.781 -8.764 1.00 47.19 79 GLY A C 1
ATOM 579 O O . GLY A 1 79 ? -15.983 -1.854 -8.421 1.00 47.19 79 GLY A O 1
ATOM 580 N N . ILE A 1 80 ? -15.923 0.390 -8.277 1.00 43.94 80 ILE A N 1
ATOM 581 C CA . ILE A 1 80 ? -17.281 0.670 -7.797 1.00 43.94 80 ILE A CA 1
ATOM 582 C C . ILE A 1 80 ? -17.555 2.145 -8.140 1.00 43.94 80 ILE A C 1
ATOM 584 O O . ILE A 1 80 ? -16.912 3.017 -7.558 1.00 43.94 80 ILE A O 1
ATOM 588 N N . PRO A 1 81 ? -18.467 2.472 -9.080 1.00 43.72 81 PRO A N 1
ATOM 589 C CA . PRO A 1 81 ? -18.875 3.861 -9.259 1.00 43.72 81 PRO A CA 1
ATOM 590 C C . PRO A 1 81 ? -19.500 4.369 -7.951 1.00 43.72 81 PRO A C 1
ATOM 592 O O . PRO A 1 81 ? -20.178 3.587 -7.274 1.00 43.72 81 PRO A O 1
ATOM 595 N N . PRO A 1 82 ? -19.324 5.653 -7.586 1.00 43.78 82 PRO A N 1
ATOM 596 C CA . PRO A 1 82 ? -20.037 6.215 -6.450 1.00 43.78 82 PRO A CA 1
ATOM 597 C C . PRO A 1 82 ? -21.523 5.933 -6.662 1.00 43.78 82 PRO A C 1
ATOM 599 O O . PRO A 1 82 ? -22.089 6.304 -7.696 1.00 43.78 82 PRO A O 1
ATOM 602 N N . ARG A 1 83 ? -22.148 5.208 -5.720 1.00 44.84 83 ARG A N 1
ATOM 603 C CA . ARG A 1 83 ? -23.606 5.080 -5.689 1.00 44.84 83 ARG A CA 1
ATOM 604 C C . ARG A 1 83 ? -24.137 6.495 -5.825 1.00 44.84 83 ARG A C 1
ATOM 606 O O . ARG A 1 83 ? -23.821 7.338 -4.991 1.00 44.84 83 ARG A O 1
ATOM 613 N N . ALA A 1 84 ? -24.908 6.722 -6.884 1.00 46.78 84 ALA A N 1
ATOM 614 C CA . ALA A 1 84 ? -25.742 7.893 -7.022 1.00 46.78 84 ALA A CA 1
ATOM 615 C C . ALA A 1 84 ? -26.544 8.028 -5.723 1.00 46.78 84 ALA A C 1
ATOM 617 O O . ALA A 1 84 ? -27.471 7.259 -5.466 1.00 46.78 84 ALA A O 1
ATOM 618 N N . ALA A 1 85 ? -26.100 8.933 -4.862 1.00 49.41 85 ALA A N 1
ATOM 619 C CA . ALA A 1 85 ? -26.850 9.398 -3.724 1.00 49.41 85 ALA A CA 1
ATOM 620 C C . ALA A 1 85 ? -27.401 10.763 -4.131 1.00 49.41 85 ALA A C 1
ATOM 622 O O . ALA A 1 85 ? -26.635 11.681 -4.412 1.00 49.41 85 ALA A O 1
ATOM 623 N N . ASP A 1 86 ? -28.731 10.825 -4.154 1.00 48.47 86 ASP A N 1
ATOM 624 C CA . ASP A 1 86 ? -29.568 12.023 -4.174 1.00 48.47 86 ASP A CA 1
ATOM 625 C C . ASP A 1 86 ? -29.655 12.824 -5.487 1.00 48.47 86 ASP A C 1
ATOM 627 O O . ASP A 1 86 ? -28.883 13.749 -5.736 1.00 48.47 86 ASP A O 1
ATOM 631 N N . ARG A 1 87 ? -30.693 12.555 -6.296 1.00 43.75 87 ARG A N 1
ATOM 632 C CA . ARG A 1 87 ? -32.005 13.217 -6.130 1.00 43.75 87 ARG A CA 1
ATOM 633 C C . ARG A 1 87 ? -33.095 12.636 -7.031 1.00 43.75 87 ARG A C 1
ATOM 635 O O . ARG A 1 87 ? -32.791 12.330 -8.203 1.00 43.75 87 ARG A O 1
#

pLDDT: mean 76.93, std 15.78, range [43.41, 91.62]

Secondary structure (DSSP, 8-state):
---HHHHHHHHHHHHHHHHHHHHHS-HHHHHHHHHHHHHHHHHH--HHHHHHHHHHHHHHHHHTTSSPPP-SSS----S-PPP----

Foldseek 3Di:
DDDPVNLVVLLVVLLVCLVVLVVPDDLVCSVVVSVVSCVVVVVPPDPVCPVVSVLSVLLSCCVVVSDVRDPDDDDDPPPDDPPPDDD

Radius of gyration: 14.0 Å; chains: 1; bounding box: 48×25×28 Å